Protein AF-A0A3D4GTR3-F1 (afdb_monomer_lite)

pLDDT: mean 74.15, std 22.63, range [23.62, 97.0]

Secondary structure (DSSP, 8-state):
--B-TT-PBEE-TTTTT--SSS--------TTTTT--EEEEEEEEEEEEEEEEEEEE-BTTB----S-EEEEEEETTEEEEEEEE-S--S-SEEEEEEEEEEEEEEEEEE-TT-S-TTSTT---EEEEEEEEEEEEEEEP-HHHHHHHHHHHHHHHHHHHHHHHHHHHHHHHH--------

Structure (mmCIF, N/CA/C/O backbone):
data_AF-A0A3D4GTR3-F1
#
_entry.id   AF-A0A3D4GTR3-F1
#
loop_
_atom_site.group_PDB
_atom_site.id
_atom_site.type_symbol
_atom_site.label_atom_id
_atom_site.label_alt_id
_atom_site.label_comp_id
_atom_site.label_asym_id
_atom_site.label_entity_id
_atom_site.label_seq_id
_atom_site.pdbx_PDB_ins_code
_atom_site.Cartn_x
_atom_site.Cartn_y
_atom_site.Cartn_z
_atom_site.occupancy
_atom_site.B_iso_or_equiv
_atom_site.auth_seq_id
_atom_site.auth_comp_id
_atom_site.auth_asym_id
_atom_site.auth_atom_id
_atom_site.pdbx_PDB_model_num
ATOM 1 N N . MET A 1 1 ? -12.941 -12.897 -7.675 1.00 36.16 1 MET A N 1
ATOM 2 C CA . MET A 1 1 ? -13.375 -12.070 -6.531 1.00 36.16 1 MET A CA 1
ATOM 3 C C . MET A 1 1 ? -12.870 -12.754 -5.268 1.00 36.16 1 MET A C 1
ATOM 5 O O . MET A 1 1 ? -13.408 -13.794 -4.919 1.00 36.16 1 MET A O 1
ATOM 9 N N . ILE A 1 2 ? -11.773 -12.278 -4.672 1.00 30.75 2 ILE A N 1
ATOM 10 C CA . ILE A 1 2 ? -11.260 -12.841 -3.413 1.00 30.75 2 ILE A CA 1
ATOM 11 C C . ILE A 1 2 ? -11.877 -12.001 -2.296 1.00 30.75 2 ILE A C 1
ATOM 13 O O . ILE A 1 2 ? -11.540 -10.831 -2.148 1.00 30.75 2 ILE A O 1
ATOM 17 N N . ARG A 1 3 ? -12.853 -12.581 -1.597 1.00 27.31 3 ARG A N 1
ATOM 18 C CA . ARG A 1 3 ? -13.417 -12.047 -0.354 1.00 27.31 3 ARG A CA 1
ATOM 19 C C . ARG A 1 3 ? -12.744 -12.781 0.797 1.00 27.31 3 ARG A C 1
ATOM 21 O O . ARG A 1 3 ? -12.628 -14.006 0.726 1.00 27.31 3 ARG A O 1
ATOM 28 N N . ASP A 1 4 ? -12.316 -12.062 1.827 1.00 38.94 4 ASP A N 1
ATOM 29 C CA . ASP A 1 4 ? -11.922 -12.695 3.086 1.00 38.94 4 ASP A CA 1
ATOM 30 C C . ASP A 1 4 ? -13.159 -13.061 3.930 1.00 38.94 4 ASP A C 1
ATOM 32 O O . ASP A 1 4 ? -14.294 -12.666 3.634 1.00 38.94 4 ASP A O 1
ATOM 36 N N . ALA A 1 5 ? -12.942 -13.835 4.995 1.00 30.86 5 ALA A N 1
ATOM 37 C CA . ALA A 1 5 ? -13.983 -14.310 5.911 1.00 30.86 5 ALA A CA 1
ATOM 38 C C . ALA A 1 5 ? -14.681 -13.193 6.724 1.00 30.86 5 ALA A C 1
ATOM 40 O O . ALA A 1 5 ? -15.563 -13.487 7.529 1.00 30.86 5 ALA A O 1
ATOM 41 N N . LEU A 1 6 ? -14.308 -11.925 6.519 1.00 34.28 6 LEU A N 1
ATOM 42 C CA . LEU A 1 6 ? -14.858 -10.746 7.188 1.00 34.28 6 LEU A CA 1
ATOM 43 C C . LEU A 1 6 ? -15.560 -9.784 6.214 1.00 34.28 6 LEU A C 1
ATOM 45 O O . LEU A 1 6 ? -15.983 -8.705 6.627 1.00 34.28 6 LEU A O 1
ATOM 49 N N . GLY A 1 7 ? -15.718 -10.165 4.941 1.00 30.19 7 GLY A N 1
ATOM 50 C CA . GLY A 1 7 ? -16.413 -9.356 3.939 1.00 30.19 7 GLY A CA 1
ATOM 51 C C . GLY A 1 7 ? -15.594 -8.181 3.403 1.00 30.19 7 GLY A C 1
ATOM 52 O O . GLY A 1 7 ? -16.178 -7.252 2.849 1.00 30.19 7 GLY A O 1
ATOM 53 N N . ARG A 1 8 ? -14.263 -8.201 3.553 1.00 41.97 8 ARG A N 1
ATOM 54 C CA . ARG A 1 8 ? -13.377 -7.155 3.025 1.00 41.97 8 ARG A CA 1
ATOM 55 C C . ARG A 1 8 ? -13.035 -7.441 1.564 1.00 41.97 8 ARG A C 1
ATOM 57 O O . ARG A 1 8 ? -12.750 -8.580 1.186 1.00 41.97 8 ARG A O 1
ATOM 64 N N . GLU A 1 9 ? -13.069 -6.400 0.739 1.00 43.66 9 GLU A N 1
ATOM 65 C CA . GLU A 1 9 ? -12.712 -6.481 -0.677 1.00 43.66 9 GLU A CA 1
ATOM 66 C C . GLU A 1 9 ? -11.238 -6.101 -0.868 1.00 43.66 9 GLU A C 1
ATOM 68 O O . GLU A 1 9 ? -10.813 -4.998 -0.523 1.00 43.66 9 GLU A O 1
ATOM 73 N N . VAL A 1 10 ? -10.451 -7.032 -1.414 1.00 41.19 10 VAL A N 1
ATOM 74 C CA . VAL A 1 10 ? -9.054 -6.796 -1.797 1.00 41.19 10 VAL A CA 1
ATOM 75 C C . VAL A 1 10 ? -9.006 -6.477 -3.287 1.00 41.19 10 VAL A C 1
ATOM 77 O O . VAL A 1 10 ? -9.382 -7.303 -4.126 1.00 41.19 10 VAL A O 1
ATOM 80 N N . PHE A 1 11 ? -8.508 -5.288 -3.623 1.00 47.22 11 PHE A N 1
ATOM 81 C CA . PHE A 1 11 ? -8.284 -4.884 -5.008 1.00 47.22 11 PHE A CA 1
ATOM 82 C C . PHE A 1 11 ? -6.810 -5.040 -5.366 1.00 47.22 11 PHE A C 1
ATOM 84 O O . PHE A 1 11 ? -5.908 -4.703 -4.599 1.00 47.22 11 PHE A O 1
ATOM 91 N N . THR A 1 12 ? -6.581 -5.559 -6.564 1.00 47.09 12 THR A N 1
ATOM 92 C CA . THR A 1 12 ? -5.269 -5.594 -7.207 1.00 47.09 12 THR A CA 1
ATOM 93 C C . THR A 1 12 ? -5.376 -4.829 -8.527 1.00 47.09 12 THR A C 1
ATOM 95 O O . THR A 1 12 ? -6.492 -4.688 -9.036 1.00 47.09 12 THR A O 1
ATOM 98 N N . PRO A 1 13 ? -4.267 -4.378 -9.132 1.00 38.06 13 PRO A N 1
ATOM 99 C CA . PRO A 1 13 ? -4.272 -3.782 -10.468 1.00 38.06 13 PRO A CA 1
ATOM 100 C C . PRO A 1 13 ? -4.986 -4.654 -11.515 1.00 38.06 13 PRO A C 1
ATOM 102 O O . PRO A 1 13 ? -5.640 -4.135 -12.411 1.00 38.06 13 PRO A O 1
ATOM 105 N N . LEU A 1 14 ? -4.946 -5.984 -11.357 1.00 36.25 14 LEU A N 1
ATOM 106 C CA . LEU A 1 14 ? -5.664 -6.938 -12.212 1.00 36.25 14 LEU A CA 1
ATOM 107 C C . LEU A 1 14 ? -7.192 -6.913 -12.013 1.00 36.25 14 LEU A C 1
ATOM 109 O O . LEU A 1 14 ? -7.934 -7.316 -12.903 1.00 36.25 14 LEU A O 1
ATOM 113 N N . SER A 1 15 ? -7.677 -6.452 -10.857 1.00 35.19 15 SER A N 1
ATOM 114 C CA . SER A 1 15 ? -9.104 -6.393 -10.515 1.00 35.19 15 SER A CA 1
ATOM 115 C C . SER A 1 15 ? -9.801 -5.126 -11.028 1.00 35.19 15 SER A C 1
ATOM 117 O O . SER A 1 15 ? -11.016 -5.149 -11.191 1.00 35.19 15 SER A O 1
ATOM 119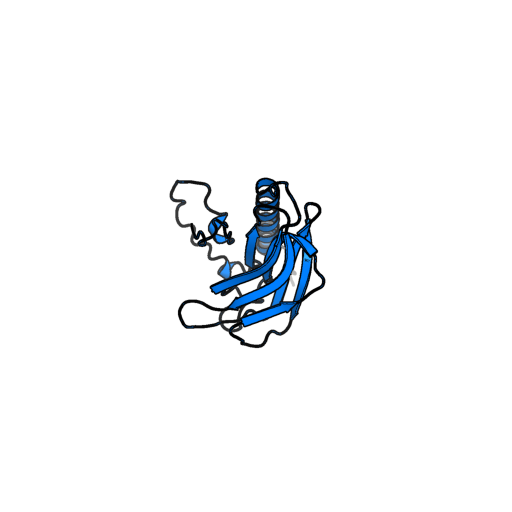 N N . LEU A 1 16 ? -9.064 -4.036 -11.278 1.00 36.34 16 LEU A N 1
ATOM 120 C CA . LEU A 1 16 ? -9.626 -2.770 -11.781 1.00 36.34 16 LEU A CA 1
ATOM 121 C C . LEU A 1 16 ? -9.803 -2.742 -13.309 1.00 36.34 16 LEU A C 1
ATOM 123 O O . LEU A 1 16 ? -10.453 -1.845 -13.830 1.00 36.34 16 LEU A O 1
ATOM 127 N N . GLY A 1 17 ? -9.283 -3.739 -14.031 1.00 28.39 17 GLY A N 1
ATOM 128 C CA . GLY A 1 17 ? -9.489 -3.869 -15.479 1.00 28.39 17 GLY A CA 1
ATOM 129 C C . GLY A 1 17 ? -10.855 -4.434 -15.888 1.00 28.39 17 GLY A C 1
ATOM 130 O O . GLY A 1 17 ? -11.187 -4.391 -17.066 1.00 28.39 17 GLY A O 1
ATOM 131 N N . ASN A 1 18 ? -11.648 -4.958 -14.945 1.00 30.20 18 ASN A N 1
ATOM 132 C CA . ASN A 1 18 ? -12.924 -5.612 -15.238 1.00 30.20 18 ASN A CA 1
ATOM 133 C C . ASN A 1 18 ? -14.033 -5.076 -14.330 1.00 30.20 18 ASN A C 1
ATOM 135 O O . ASN A 1 18 ? -14.313 -5.622 -13.259 1.00 30.20 18 ASN A O 1
ATOM 139 N N . GLY A 1 19 ? -14.717 -4.036 -14.807 1.00 28.30 19 GLY A N 1
ATOM 140 C CA . GLY A 1 19 ? -16.086 -3.777 -14.390 1.00 28.30 19 GLY A CA 1
ATOM 141 C C . GLY A 1 19 ? -16.929 -5.039 -14.594 1.00 28.30 19 GLY A C 1
ATOM 142 O O . GLY A 1 19 ? -16.825 -5.714 -15.613 1.00 28.30 19 GLY A O 1
ATOM 143 N N . ILE A 1 20 ? -17.702 -5.380 -13.566 1.00 34.59 20 ILE A N 1
ATOM 144 C CA . ILE A 1 20 ? -18.909 -6.214 -13.593 1.00 34.59 20 ILE A CA 1
ATOM 145 C C . ILE A 1 20 ? -19.323 -6.734 -14.983 1.00 34.59 20 ILE A C 1
ATOM 147 O O . ILE A 1 20 ? -20.050 -6.082 -15.720 1.00 34.59 20 ILE A O 1
ATOM 151 N N . GLY A 1 21 ? -18.915 -7.974 -15.260 1.00 28.28 21 GLY A N 1
ATOM 152 C CA . GLY A 1 21 ? -19.677 -8.915 -16.072 1.00 28.28 21 GLY A CA 1
ATOM 153 C C . GLY A 1 21 ? -19.765 -8.639 -17.566 1.00 28.28 21 GLY A C 1
ATOM 154 O O . GLY A 1 21 ? -20.875 -8.511 -18.045 1.00 28.28 21 GLY A O 1
ATOM 155 N N . GLU A 1 22 ? -18.643 -8.689 -18.286 1.00 25.16 22 GLU A N 1
ATOM 156 C CA . GLU A 1 22 ? -18.507 -9.364 -19.592 1.00 25.16 22 GLU A CA 1
ATOM 157 C C . GLU A 1 22 ? -17.031 -9.782 -19.776 1.00 25.16 22 GLU A C 1
ATOM 159 O O . GLU A 1 22 ? -16.142 -9.125 -19.225 1.00 25.16 22 GLU A O 1
ATOM 164 N N . PRO A 1 23 ? -16.725 -10.901 -20.465 1.00 24.44 23 PRO A N 1
ATOM 165 C CA . PRO A 1 23 ? -15.347 -11.330 -20.677 1.00 24.44 23 PRO A CA 1
ATOM 166 C C . PRO A 1 23 ? -14.626 -10.322 -21.576 1.00 24.44 23 PRO A C 1
ATOM 168 O O . PRO A 1 23 ? -14.829 -10.296 -22.789 1.00 24.44 23 PRO A O 1
ATOM 171 N N . CYS A 1 24 ? -13.770 -9.494 -20.977 1.00 24.94 24 CYS A N 1
ATOM 172 C CA . CYS A 1 24 ? -12.852 -8.654 -21.730 1.00 24.94 24 CYS A CA 1
ATOM 173 C C . CYS A 1 24 ? -11.940 -9.577 -22.564 1.00 24.94 24 CYS A C 1
ATOM 175 O O . CYS A 1 24 ? -11.382 -10.534 -22.008 1.00 24.94 24 CYS A O 1
ATOM 177 N N . PRO A 1 25 ? -11.816 -9.360 -23.887 1.00 23.62 25 PRO A N 1
ATOM 178 C CA . PRO A 1 25 ? -10.913 -10.144 -24.715 1.00 23.62 25 PRO A CA 1
ATOM 179 C C . PRO A 1 25 ? -9.506 -9.999 -24.139 1.00 23.62 25 PRO A C 1
ATOM 181 O O . PRO A 1 25 ? -9.093 -8.890 -23.806 1.00 23.62 25 PRO A O 1
ATOM 184 N N . GLN A 1 26 ? -8.792 -11.116 -23.988 1.00 27.58 26 GLN A N 1
ATOM 185 C CA . GLN A 1 26 ? -7.390 -11.125 -23.580 1.00 27.58 26 GLN A CA 1
ATOM 186 C C . GLN A 1 26 ? -6.587 -10.193 -24.496 1.00 27.58 26 GLN A C 1
ATOM 188 O O . GLN A 1 26 ? -6.182 -10.572 -25.592 1.00 27.58 26 GLN A O 1
ATOM 193 N N . ILE A 1 27 ? -6.365 -8.961 -24.053 1.00 28.06 27 ILE A N 1
ATOM 194 C CA . ILE A 1 27 ? -5.210 -8.189 -24.471 1.00 28.06 27 ILE A CA 1
ATOM 195 C C . ILE A 1 27 ? -4.135 -8.607 -23.478 1.00 28.06 27 ILE A C 1
ATOM 197 O O . ILE A 1 27 ? -4.222 -8.281 -22.296 1.00 28.06 27 ILE A O 1
ATOM 201 N N . ASP A 1 28 ? -3.180 -9.401 -23.957 1.00 27.64 28 ASP A N 1
ATOM 202 C CA . ASP A 1 28 ? -2.021 -9.922 -23.227 1.00 27.64 28 ASP A CA 1
ATOM 203 C C . ASP A 1 28 ? -1.064 -8.788 -22.791 1.00 27.64 28 ASP A C 1
ATOM 205 O O . ASP A 1 28 ? 0.090 -8.713 -23.207 1.00 27.64 28 ASP A O 1
ATOM 209 N N . GLY A 1 29 ? -1.548 -7.854 -21.973 1.00 31.98 29 GLY A N 1
ATOM 210 C CA . GLY A 1 29 ? -0.758 -6.824 -21.309 1.00 31.98 29 GLY A CA 1
ATOM 211 C C . GLY A 1 29 ? -0.402 -7.280 -19.901 1.00 31.98 29 GLY A C 1
ATOM 212 O O . GLY A 1 29 ? -1.073 -6.920 -18.938 1.00 31.98 29 GLY A O 1
ATOM 213 N N . ASP A 1 30 ? 0.629 -8.115 -19.768 1.00 38.25 30 ASP A N 1
ATOM 214 C CA . ASP A 1 30 ? 1.190 -8.468 -18.462 1.00 38.25 30 ASP A CA 1
ATOM 215 C C . ASP A 1 30 ? 1.778 -7.184 -17.845 1.00 38.25 30 ASP A C 1
ATOM 217 O O . ASP A 1 30 ? 2.727 -6.620 -18.389 1.00 38.25 30 ASP A O 1
ATOM 221 N N . SER A 1 31 ? 1.237 -6.693 -16.722 1.00 44.53 31 SER A N 1
ATOM 222 C CA . SER A 1 31 ? 1.740 -5.486 -16.031 1.00 44.53 31 SER A CA 1
ATOM 223 C C . SER A 1 31 ? 3.232 -5.590 -15.671 1.00 44.53 31 SER A C 1
ATOM 225 O O . SER A 1 31 ? 3.917 -4.579 -15.497 1.00 44.53 31 SER A O 1
ATOM 227 N N . ALA A 1 32 ? 3.753 -6.821 -15.628 1.00 46.72 32 ALA A N 1
ATOM 228 C CA . ALA A 1 32 ? 5.167 -7.137 -15.500 1.00 46.72 32 ALA A CA 1
ATOM 229 C C . ALA A 1 32 ? 6.015 -6.738 -16.726 1.00 46.72 32 ALA A C 1
ATOM 231 O O . ALA A 1 32 ? 7.186 -6.401 -16.558 1.00 46.72 32 ALA A O 1
ATOM 232 N N . ALA A 1 33 ? 5.455 -6.766 -17.940 1.00 48.34 33 ALA A N 1
ATOM 233 C CA . ALA A 1 33 ? 6.138 -6.366 -19.172 1.00 48.34 33 ALA A CA 1
ATOM 234 C C . ALA A 1 33 ? 6.279 -4.839 -19.286 1.00 48.34 33 ALA A C 1
ATOM 236 O O . ALA A 1 33 ? 7.262 -4.348 -19.836 1.00 48.34 33 ALA A O 1
ATOM 237 N N . GLU A 1 34 ? 5.328 -4.090 -18.721 1.00 56.84 34 GLU A N 1
ATOM 238 C CA . GLU A 1 34 ? 5.284 -2.624 -18.796 1.00 56.84 34 GLU A CA 1
ATOM 239 C C . GLU A 1 34 ? 6.017 -1.920 -17.642 1.00 56.84 34 GLU A C 1
ATOM 241 O O . GLU A 1 34 ? 6.060 -0.692 -17.605 1.00 56.84 34 GLU A O 1
ATOM 246 N N . GLN A 1 35 ? 6.610 -2.687 -16.713 1.00 71.88 35 GLN A N 1
ATOM 247 C CA . GLN A 1 35 ? 7.311 -2.180 -15.524 1.00 71.88 35 GLN A CA 1
ATOM 248 C C . GLN A 1 35 ? 6.493 -1.123 -14.770 1.00 71.88 35 GLN A C 1
ATOM 250 O O . GLN A 1 35 ? 7.014 -0.088 -14.369 1.00 71.88 35 GLN A O 1
ATOM 255 N N . LEU A 1 36 ? 5.197 -1.358 -14.584 1.00 81.94 36 LEU A N 1
ATOM 256 C CA . LEU A 1 36 ? 4.365 -0.441 -13.812 1.00 81.94 36 LEU A CA 1
ATOM 257 C C . LEU A 1 36 ? 4.577 -0.655 -12.308 1.00 81.94 36 LEU A C 1
ATOM 259 O O . LEU A 1 36 ? 4.843 -1.789 -11.884 1.00 81.94 36 LEU A O 1
ATOM 263 N N . PRO A 1 37 ? 4.408 0.394 -11.484 1.00 86.50 37 PRO A N 1
ATOM 264 C CA . PRO A 1 37 ? 4.266 0.221 -10.049 1.00 86.50 37 PRO A CA 1
ATOM 265 C C . PRO A 1 37 ? 3.160 -0.787 -9.724 1.00 86.50 37 PRO A C 1
ATOM 267 O O . PRO A 1 37 ? 2.116 -0.826 -10.377 1.00 86.50 37 PRO A O 1
ATOM 270 N N . GLN A 1 38 ? 3.399 -1.607 -8.709 1.00 86.62 38 GLN A N 1
ATOM 271 C CA . GLN A 1 38 ? 2.464 -2.620 -8.236 1.00 86.62 38 GLN A CA 1
ATOM 272 C C . GLN A 1 38 ? 1.942 -2.219 -6.863 1.00 86.62 38 GLN A C 1
ATOM 274 O O . GLN A 1 38 ? 2.679 -1.683 -6.037 1.00 86.62 38 GLN A O 1
ATOM 279 N N . TRP A 1 39 ? 0.678 -2.509 -6.591 1.00 89.81 39 TRP A N 1
ATOM 280 C CA . TRP A 1 39 ? 0.082 -2.211 -5.298 1.00 89.81 39 TRP A CA 1
ATOM 281 C C . TRP A 1 39 ? -0.990 -3.229 -4.928 1.00 89.81 39 TRP A C 1
ATOM 283 O O . TRP A 1 39 ? -1.540 -3.920 -5.782 1.00 89.81 39 TRP A O 1
ATOM 293 N N . ALA A 1 40 ? -1.284 -3.315 -3.637 1.00 86.88 40 ALA A N 1
ATOM 294 C CA . ALA A 1 40 ? -2.431 -4.043 -3.110 1.00 86.88 40 ALA A CA 1
ATOM 295 C C . ALA A 1 40 ? -3.028 -3.244 -1.955 1.00 86.88 40 ALA A C 1
ATOM 297 O O . ALA A 1 40 ? -2.295 -2.597 -1.205 1.00 86.88 40 ALA A O 1
ATOM 298 N N . ILE A 1 41 ? -4.351 -3.261 -1.833 1.00 90.44 41 ILE A N 1
ATOM 299 C CA . ILE A 1 41 ? -5.098 -2.397 -0.915 1.00 90.44 41 ILE A CA 1
ATOM 300 C C . ILE A 1 41 ? -6.049 -3.209 -0.037 1.00 90.44 41 ILE A C 1
ATOM 302 O O . ILE A 1 41 ? -6.701 -4.144 -0.499 1.00 90.44 41 ILE A O 1
ATOM 306 N N . VAL A 1 42 ? -6.156 -2.782 1.218 1.00 87.81 42 VAL A N 1
ATOM 307 C CA . VAL A 1 42 ? -7.224 -3.132 2.152 1.00 87.81 42 VAL A CA 1
ATOM 308 C C . VAL A 1 42 ? -8.057 -1.878 2.383 1.00 87.81 42 VAL A C 1
ATOM 310 O O . VAL A 1 42 ? -7.547 -0.881 2.901 1.00 87.81 42 VAL A O 1
ATOM 313 N N . VAL A 1 43 ? -9.333 -1.921 2.000 1.00 91.12 43 VAL A N 1
ATOM 314 C CA . VAL A 1 43 ? -10.301 -0.872 2.341 1.00 91.12 43 VAL A CA 1
ATOM 315 C C . VAL A 1 43 ? -11.066 -1.296 3.585 1.00 91.12 43 VAL A C 1
ATOM 317 O O . VAL A 1 43 ? -11.559 -2.422 3.678 1.00 91.12 43 VAL A O 1
ATOM 320 N N . PHE A 1 44 ? -11.140 -0.399 4.561 1.00 88.69 44 PHE A N 1
ATOM 321 C CA . PHE A 1 44 ? -11.871 -0.638 5.793 1.00 88.69 44 PHE A CA 1
ATOM 322 C C . PHE A 1 44 ? -13.332 -0.212 5.629 1.00 88.69 44 PHE A C 1
ATOM 324 O O . PHE A 1 44 ? -13.591 0.780 4.954 1.00 88.69 44 PHE A O 1
ATOM 331 N N . PRO A 1 45 ? -14.295 -0.904 6.265 1.00 87.06 45 PRO A N 1
ATOM 332 C CA . PRO A 1 45 ? -15.697 -0.492 6.209 1.00 87.06 45 PRO A CA 1
ATOM 333 C C . PRO A 1 45 ? -15.906 0.889 6.838 1.00 87.06 45 PRO A C 1
ATOM 335 O O . PRO A 1 45 ? -16.680 1.687 6.334 1.00 87.06 45 PRO A O 1
ATOM 338 N N . ARG A 1 46 ? -15.172 1.187 7.914 1.00 90.81 46 ARG A N 1
ATOM 339 C CA . ARG A 1 46 ? -15.187 2.464 8.636 1.00 90.81 46 ARG A CA 1
ATOM 340 C C . ARG A 1 46 ? -13.759 2.882 8.944 1.00 90.81 46 ARG A C 1
ATOM 342 O O . ARG A 1 46 ? -12.857 2.041 8.932 1.00 90.81 46 ARG A O 1
ATOM 349 N N . THR A 1 47 ? -13.555 4.158 9.261 1.00 93.38 47 THR A N 1
ATOM 350 C CA . THR A 1 47 ? -12.219 4.668 9.608 1.00 93.38 47 THR A CA 1
ATOM 351 C C . THR A 1 47 ? -11.601 3.833 10.731 1.00 93.38 47 THR A C 1
ATOM 353 O O . THR A 1 47 ? -12.194 3.678 11.802 1.00 93.38 47 THR A O 1
ATOM 356 N N . ALA A 1 48 ? -10.399 3.315 10.489 1.00 93.25 48 ALA A N 1
ATOM 357 C CA . ALA A 1 48 ? -9.642 2.510 11.436 1.00 93.25 48 ALA A CA 1
ATOM 358 C C . ALA A 1 48 ? -8.358 3.233 11.845 1.00 93.25 48 ALA A C 1
ATOM 360 O O . ALA A 1 48 ? -7.679 3.847 11.020 1.00 93.25 48 ALA A O 1
ATOM 361 N N . ARG A 1 49 ? -8.017 3.166 13.131 1.00 96.38 49 ARG A N 1
ATOM 362 C CA . ARG A 1 49 ? -6.724 3.581 13.662 1.00 96.38 49 ARG A CA 1
ATOM 363 C C . ARG A 1 49 ? -5.792 2.375 13.634 1.00 96.38 49 ARG A C 1
ATOM 365 O O . ARG A 1 49 ? -5.942 1.471 14.446 1.00 96.38 49 ARG A O 1
ATOM 372 N N . ILE A 1 50 ? -4.859 2.382 12.688 1.00 95.06 50 ILE A N 1
ATOM 373 C CA . ILE A 1 50 ? -3.908 1.296 12.424 1.00 95.06 50 ILE A CA 1
ATOM 374 C C . ILE A 1 50 ? -2.522 1.714 12.911 1.00 95.06 50 ILE A C 1
ATOM 376 O O . ILE A 1 50 ? -2.124 2.864 12.712 1.00 95.06 50 ILE A O 1
ATOM 380 N N . ASP A 1 51 ? -1.775 0.793 13.512 1.00 94.62 51 ASP A N 1
ATOM 381 C CA . ASP A 1 51 ? -0.386 1.012 13.948 1.00 94.62 51 ASP A CA 1
ATOM 382 C C . ASP A 1 51 ? 0.596 -0.064 13.463 1.00 94.62 51 ASP A C 1
ATOM 384 O O . ASP A 1 51 ? 1.816 0.098 13.597 1.00 94.62 51 ASP A O 1
ATOM 388 N N . LYS A 1 52 ? 0.072 -1.131 12.849 1.00 92.75 52 LYS A N 1
ATOM 389 C CA . LYS A 1 52 ? 0.867 -2.239 12.342 1.00 92.75 52 LYS A CA 1
ATOM 390 C C . LYS A 1 52 ? 0.322 -2.786 11.031 1.00 92.75 52 LYS A C 1
ATOM 392 O O . LYS A 1 52 ? -0.886 -2.955 10.858 1.00 92.75 52 LYS A O 1
ATOM 397 N N . VAL A 1 53 ? 1.245 -3.112 10.132 1.00 92.94 53 VAL A N 1
ATOM 398 C CA . VAL A 1 53 ? 0.980 -3.830 8.883 1.00 92.94 53 VAL A CA 1
ATOM 399 C C . VAL A 1 53 ? 1.952 -4.995 8.769 1.00 92.94 53 VAL A C 1
ATOM 401 O O . VAL A 1 53 ? 3.157 -4.825 8.968 1.00 92.94 53 VAL A O 1
ATOM 404 N N . ILE A 1 54 ? 1.437 -6.175 8.443 1.00 90.88 54 ILE A N 1
ATOM 405 C CA . ILE A 1 54 ? 2.227 -7.384 8.227 1.00 90.88 54 ILE A CA 1
ATOM 406 C C . ILE A 1 54 ? 1.995 -7.841 6.792 1.00 90.88 54 ILE A C 1
ATOM 408 O O . ILE A 1 54 ? 0.862 -8.020 6.353 1.00 90.88 54 ILE A O 1
ATOM 412 N N . ILE A 1 55 ? 3.085 -8.007 6.054 1.00 90.50 55 ILE A N 1
ATOM 413 C CA . ILE A 1 55 ? 3.071 -8.500 4.683 1.00 90.50 55 ILE A CA 1
ATOM 414 C C . ILE A 1 55 ? 3.591 -9.924 4.694 1.00 90.50 55 ILE A C 1
ATOM 416 O O . ILE A 1 55 ? 4.719 -10.155 5.128 1.00 90.50 55 ILE A O 1
ATOM 420 N N . HIS A 1 56 ? 2.804 -10.851 4.166 1.00 87.25 56 HIS A N 1
ATOM 421 C CA . HIS A 1 56 ? 3.234 -12.213 3.895 1.00 87.25 56 HIS A CA 1
ATOM 422 C C . HIS A 1 56 ? 3.562 -12.333 2.409 1.00 87.25 56 HIS A C 1
ATOM 424 O O . HIS A 1 56 ? 2.688 -12.215 1.546 1.00 87.25 56 HIS A O 1
ATOM 430 N N . TRP A 1 57 ? 4.838 -12.550 2.107 1.00 87.50 57 TRP A N 1
ATOM 431 C CA . TRP A 1 57 ? 5.345 -12.631 0.744 1.00 87.50 57 TRP A CA 1
ATOM 432 C C . TRP A 1 57 ? 5.224 -14.045 0.185 1.00 87.50 57 TRP A C 1
ATOM 434 O O . TRP A 1 57 ? 5.520 -15.031 0.863 1.00 87.50 57 TRP A O 1
ATOM 444 N N . GLY A 1 58 ? 4.876 -14.141 -1.096 1.00 82.00 58 GLY A N 1
ATOM 445 C CA . GLY A 1 58 ? 4.939 -15.387 -1.850 1.00 82.00 58 GLY A CA 1
ATOM 446 C C . GLY A 1 58 ? 3.662 -15.807 -2.557 1.00 82.00 58 GLY A C 1
ATOM 447 O O . GLY A 1 58 ? 2.637 -15.133 -2.544 1.00 82.00 58 GLY A O 1
ATOM 448 N N . LYS A 1 59 ? 3.757 -16.975 -3.192 1.00 69.19 59 LYS A N 1
ATOM 449 C CA . LYS A 1 59 ? 2.658 -17.700 -3.828 1.00 69.19 59 LYS A CA 1
ATOM 450 C C . LYS A 1 59 ? 2.934 -19.195 -3.690 1.00 69.19 59 LYS A C 1
ATOM 452 O O . LYS A 1 59 ? 3.991 -19.657 -4.105 1.00 69.19 59 LYS A O 1
ATOM 457 N N . ALA A 1 60 ? 1.978 -19.942 -3.135 1.00 59.44 60 ALA A N 1
ATOM 458 C CA . ALA A 1 60 ? 1.941 -21.410 -3.141 1.00 59.44 60 ALA A CA 1
ATOM 459 C C . ALA A 1 60 ? 3.305 -22.104 -2.895 1.00 59.44 60 ALA A C 1
ATOM 461 O O . ALA A 1 60 ? 3.858 -22.747 -3.784 1.00 59.44 60 ALA A O 1
ATOM 462 N N . GLY A 1 61 ? 3.846 -21.978 -1.678 1.00 60.41 61 GLY A N 1
ATOM 463 C CA . GLY A 1 61 ? 5.051 -22.703 -1.244 1.00 60.41 61 GLY A CA 1
ATOM 464 C C . GLY A 1 61 ? 6.390 -22.057 -1.618 1.00 60.41 61 GLY A C 1
ATOM 465 O O . GLY A 1 61 ? 7.422 -22.501 -1.122 1.00 60.41 61 GLY A O 1
ATOM 466 N N . VAL A 1 62 ? 6.389 -20.988 -2.420 1.00 74.81 62 VAL A N 1
ATOM 467 C CA . VAL A 1 62 ? 7.580 -20.173 -2.705 1.00 74.81 62 VAL A CA 1
ATOM 468 C C . VAL A 1 62 ? 7.340 -18.757 -2.191 1.00 74.81 62 VAL A C 1
ATOM 470 O O . VAL A 1 62 ? 6.364 -18.113 -2.583 1.00 74.81 62 VAL A O 1
ATOM 473 N N . HIS A 1 63 ? 8.217 -18.270 -1.309 1.00 75.06 63 HIS A N 1
ATOM 474 C CA . HIS A 1 63 ? 8.218 -16.864 -0.910 1.00 75.06 63 HIS A CA 1
ATOM 475 C C . HIS A 1 63 ? 9.167 -16.081 -1.806 1.00 75.06 63 HIS A C 1
ATOM 477 O O . HIS A 1 63 ? 10.224 -16.571 -2.208 1.00 75.06 63 HIS A O 1
ATOM 483 N N . THR A 1 64 ? 8.764 -14.873 -2.174 1.00 81.69 64 THR A N 1
ATOM 484 C CA . THR A 1 64 ? 9.620 -13.990 -2.952 1.00 81.69 64 THR A CA 1
ATOM 485 C C . THR A 1 64 ? 9.324 -12.555 -2.559 1.00 81.69 64 THR A C 1
ATOM 487 O O . THR A 1 64 ? 8.223 -12.060 -2.772 1.00 81.69 64 THR A O 1
ATOM 490 N N . THR A 1 65 ? 10.305 -11.917 -1.936 1.00 83.25 65 THR A N 1
ATOM 491 C CA . THR A 1 65 ? 10.140 -10.630 -1.261 1.00 83.25 65 THR A CA 1
ATOM 492 C C . THR A 1 65 ? 10.520 -9.495 -2.194 1.00 83.25 65 THR A C 1
ATOM 494 O O . THR A 1 65 ? 11.527 -9.567 -2.905 1.00 83.25 65 THR A O 1
ATOM 497 N N . SER A 1 66 ? 9.710 -8.443 -2.213 1.00 84.88 66 SER A N 1
ATOM 498 C CA . SER A 1 66 ? 10.048 -7.212 -2.925 1.00 84.88 66 SER A CA 1
ATOM 499 C C . SER A 1 66 ? 11.287 -6.572 -2.308 1.00 84.88 66 SER A C 1
ATOM 501 O O . SER A 1 66 ? 11.475 -6.631 -1.100 1.00 84.88 66 SER A O 1
ATOM 503 N N . ARG A 1 67 ? 12.127 -5.931 -3.123 1.00 90.25 67 ARG A N 1
ATOM 504 C CA . ARG A 1 67 ? 13.367 -5.286 -2.659 1.00 90.25 67 ARG A CA 1
ATOM 505 C C . ARG A 1 67 ? 13.107 -3.965 -1.939 1.00 90.25 67 ARG A C 1
ATOM 507 O O . ARG A 1 67 ? 13.881 -3.576 -1.067 1.00 90.25 67 ARG A O 1
ATOM 514 N N . SER A 1 68 ? 12.023 -3.281 -2.290 1.00 90.19 68 SER A N 1
ATOM 515 C CA . SER A 1 68 ? 11.521 -2.120 -1.559 1.00 90.19 68 SER A CA 1
ATOM 516 C C . SER A 1 68 ? 10.005 -2.025 -1.673 1.00 90.19 68 SER A C 1
ATOM 518 O O . SER A 1 68 ? 9.404 -2.450 -2.664 1.00 90.19 68 SER A O 1
ATOM 520 N N . CYS A 1 69 ? 9.377 -1.478 -0.637 1.00 91.69 69 CYS A N 1
ATOM 521 C CA . CYS A 1 69 ? 7.955 -1.166 -0.645 1.00 91.69 69 CYS A CA 1
ATOM 522 C C . CYS A 1 69 ? 7.625 -0.049 0.347 1.00 91.69 69 CYS A C 1
ATOM 524 O O . CYS A 1 69 ? 8.385 0.258 1.268 1.00 91.69 69 CYS A O 1
ATOM 526 N N . ARG A 1 70 ? 6.463 0.567 0.148 1.00 95.56 70 ARG A N 1
ATOM 527 C CA . ARG A 1 70 ? 5.931 1.644 0.979 1.00 95.56 70 ARG A CA 1
ATOM 528 C C . ARG A 1 70 ? 4.530 1.287 1.441 1.00 95.56 70 ARG A C 1
ATOM 530 O O . ARG A 1 70 ? 3.743 0.732 0.680 1.00 95.56 70 ARG A O 1
ATOM 537 N N . ILE A 1 71 ? 4.213 1.635 2.677 1.00 95.88 71 ILE A N 1
ATOM 538 C CA . ILE A 1 71 ? 2.868 1.567 3.234 1.00 95.88 71 ILE A CA 1
ATOM 539 C C . ILE A 1 71 ? 2.263 2.957 3.153 1.00 95.88 71 ILE A C 1
ATOM 541 O O . ILE A 1 71 ? 2.827 3.928 3.667 1.00 95.88 71 ILE A O 1
ATOM 545 N N . GLN A 1 72 ? 1.102 3.054 2.520 1.00 97.00 72 GLN A N 1
ATOM 546 C CA . GLN A 1 72 ? 0.372 4.304 2.378 1.00 97.00 72 GLN A CA 1
ATOM 547 C C . GLN A 1 72 ? -1.036 4.160 2.942 1.00 97.00 72 GLN A C 1
ATOM 549 O O . GLN A 1 72 ? -1.701 3.148 2.744 1.00 97.00 72 GLN A O 1
ATOM 554 N N . GLY A 1 73 ? -1.486 5.193 3.646 1.00 95.62 73 GLY A N 1
ATOM 555 C CA . GLY A 1 73 ? -2.823 5.288 4.208 1.00 95.62 73 GLY A CA 1
ATOM 556 C C . GLY A 1 73 ? -3.662 6.316 3.466 1.00 95.62 73 GLY A C 1
ATOM 557 O O . GLY A 1 73 ? -3.168 7.402 3.143 1.00 95.62 73 GLY A O 1
ATOM 558 N N . TRP A 1 74 ? -4.930 5.985 3.233 1.00 96.31 74 TRP A N 1
ATOM 559 C CA . TRP A 1 74 ? -5.920 6.915 2.704 1.00 96.31 74 TRP A CA 1
ATOM 560 C C . TRP A 1 74 ? -6.425 7.832 3.818 1.00 96.31 74 TRP A C 1
ATOM 562 O O . TRP A 1 74 ? -7.111 7.384 4.743 1.00 96.31 74 TRP A O 1
ATOM 572 N N . ARG A 1 75 ? -6.058 9.115 3.747 1.00 93.06 75 ARG A N 1
ATOM 573 C CA . ARG A 1 75 ? -6.447 10.145 4.722 1.00 93.06 75 ARG A CA 1
ATOM 574 C C . ARG A 1 75 ? -6.579 11.505 4.048 1.00 93.06 75 ARG A C 1
ATOM 576 O O . ARG A 1 75 ? -5.726 11.885 3.247 1.00 93.06 75 ARG A O 1
ATOM 583 N N . ASN A 1 76 ? -7.619 12.255 4.412 1.00 90.25 76 ASN A N 1
ATOM 584 C CA . ASN A 1 76 ? -7.941 13.558 3.816 1.00 90.25 76 ASN A CA 1
ATOM 585 C C . ASN A 1 76 ? -8.007 13.495 2.278 1.00 90.25 76 ASN A C 1
ATOM 587 O O . ASN A 1 76 ? -7.418 14.339 1.613 1.00 90.25 76 ASN A O 1
ATOM 591 N N . ASN A 1 77 ? -8.654 12.463 1.732 1.00 91.06 77 ASN A N 1
ATOM 592 C CA . ASN A 1 77 ? -8.796 12.209 0.292 1.00 91.06 77 ASN A CA 1
ATOM 593 C C . ASN A 1 77 ? -7.483 12.078 -0.499 1.00 91.06 77 ASN A C 1
ATOM 595 O O . ASN A 1 77 ? -7.442 12.345 -1.698 1.00 91.06 77 ASN A O 1
ATOM 599 N N . HIS A 1 78 ? -6.404 11.666 0.167 1.00 94.31 78 HIS A N 1
ATOM 600 C CA . HIS A 1 78 ? -5.118 11.438 -0.475 1.00 94.31 78 HIS A CA 1
ATOM 601 C C . HIS A 1 78 ? -4.412 10.207 0.091 1.00 94.31 78 HIS A C 1
ATOM 603 O O . HIS A 1 78 ? -4.454 9.930 1.296 1.00 94.31 78 HIS A O 1
ATOM 609 N N . TRP A 1 79 ? -3.671 9.524 -0.780 1.00 95.31 79 TRP A N 1
ATOM 610 C CA . TRP A 1 79 ? -2.669 8.544 -0.384 1.00 95.31 79 TRP A CA 1
ATOM 611 C C . TRP A 1 79 ? -1.481 9.248 0.255 1.00 95.31 79 TRP A C 1
ATOM 613 O O . TRP A 1 79 ? -0.876 10.146 -0.328 1.00 95.31 79 TRP A O 1
ATOM 623 N N . ARG A 1 80 ? -1.138 8.852 1.479 1.00 96.00 80 ARG A N 1
ATOM 624 C CA . ARG A 1 80 ? 0.015 9.403 2.190 1.00 96.00 80 ARG A CA 1
ATOM 625 C C . ARG A 1 80 ? 0.844 8.290 2.787 1.00 96.00 80 ARG A C 1
ATOM 627 O O . ARG A 1 80 ? 0.295 7.385 3.405 1.00 96.00 80 ARG A O 1
ATOM 634 N N . GLU A 1 81 ? 2.157 8.414 2.675 1.00 95.88 81 GLU A N 1
ATOM 635 C CA . GLU A 1 81 ? 3.085 7.470 3.287 1.00 95.88 81 GLU A CA 1
ATOM 636 C C . GLU A 1 81 ? 2.921 7.423 4.811 1.00 95.88 81 GLU A C 1
ATOM 638 O O . GLU A 1 81 ? 2.656 8.436 5.474 1.00 95.88 81 GLU A O 1
ATOM 643 N N . VAL A 1 82 ? 3.020 6.205 5.332 1.00 95.38 82 VAL A N 1
ATOM 644 C CA . VAL A 1 82 ? 2.928 5.858 6.751 1.00 95.38 82 VAL A CA 1
ATOM 645 C C . VAL A 1 82 ? 4.204 5.148 7.198 1.00 95.38 82 VAL A C 1
ATOM 647 O O . VAL A 1 82 ? 4.692 5.410 8.295 1.00 95.38 82 VAL A O 1
ATOM 650 N N . ALA A 1 83 ? 4.756 4.290 6.340 1.00 94.00 83 ALA A N 1
ATOM 651 C CA . ALA A 1 83 ? 6.041 3.637 6.542 1.00 94.00 83 ALA A CA 1
ATOM 652 C C . ALA A 1 83 ? 6.672 3.261 5.194 1.00 94.00 83 ALA A C 1
ATOM 654 O O . ALA A 1 83 ? 5.974 3.146 4.186 1.00 94.00 83 ALA A O 1
ATOM 655 N N . CYS A 1 84 ? 7.977 3.021 5.182 1.00 94.12 84 CYS A N 1
ATOM 656 C CA . CYS A 1 84 ? 8.703 2.520 4.022 1.00 94.12 84 CYS A CA 1
ATOM 657 C C . CYS A 1 84 ? 9.775 1.523 4.462 1.00 94.12 84 CYS A C 1
ATOM 659 O O . CYS A 1 84 ? 10.278 1.592 5.585 1.00 94.12 84 CYS A O 1
ATOM 661 N N . ALA A 1 85 ? 10.087 0.568 3.590 1.00 88.50 85 ALA A N 1
ATOM 662 C CA . ALA A 1 85 ? 11.250 -0.291 3.730 1.00 88.50 85 ALA A CA 1
ATOM 663 C C . ALA A 1 85 ? 12.029 -0.308 2.419 1.00 88.50 85 ALA A C 1
ATOM 665 O O . ALA A 1 85 ? 11.476 -0.536 1.338 1.00 88.50 85 ALA A O 1
ATOM 666 N N . GLU A 1 86 ? 13.330 -0.101 2.550 1.00 87.69 86 GLU A N 1
ATOM 667 C CA . GLU A 1 86 ? 14.307 -0.207 1.478 1.00 87.69 86 GLU A CA 1
ATOM 668 C C . GLU A 1 86 ? 15.236 -1.382 1.766 1.00 87.69 86 GLU A C 1
ATOM 670 O O . GLU A 1 86 ? 15.438 -1.745 2.925 1.00 87.69 86 GLU A O 1
ATOM 675 N N . ALA A 1 87 ? 15.803 -1.965 0.708 1.00 80.38 87 ALA A N 1
ATOM 676 C CA . ALA A 1 87 ? 16.750 -3.073 0.802 1.00 80.38 87 ALA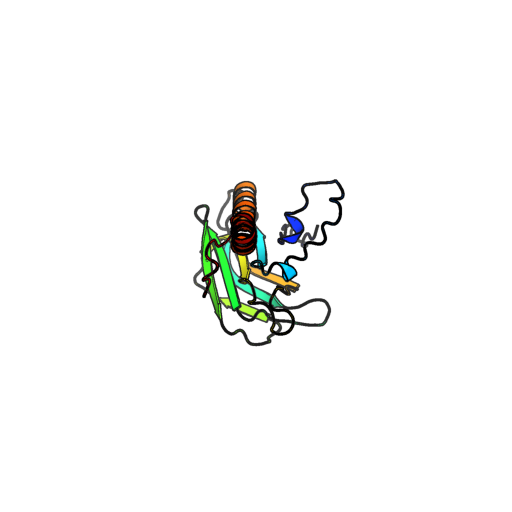 A CA 1
ATOM 677 C C . ALA A 1 87 ? 16.241 -4.235 1.679 1.00 80.38 87 ALA A C 1
ATOM 679 O O . ALA A 1 87 ? 16.965 -4.755 2.529 1.00 80.38 87 ALA A O 1
ATOM 680 N N . LEU A 1 88 ? 14.984 -4.637 1.468 1.00 82.25 88 LEU A N 1
ATOM 681 C CA . LEU A 1 88 ? 14.383 -5.755 2.188 1.00 82.25 88 LEU A CA 1
ATOM 682 C C . LEU A 1 88 ? 15.180 -7.043 1.949 1.00 82.25 88 LEU A C 1
ATOM 684 O O . LEU A 1 88 ? 15.478 -7.415 0.810 1.00 82.25 88 LEU A O 1
ATOM 688 N N . SER A 1 89 ? 15.499 -7.733 3.043 1.00 79.62 89 SER A N 1
ATOM 689 C CA . SER A 1 89 ? 16.012 -9.098 3.025 1.00 79.62 89 SER A CA 1
ATOM 690 C C . SER A 1 89 ? 14.964 -10.046 2.435 1.00 79.62 89 SER A C 1
ATOM 692 O O . SER A 1 89 ? 13.758 -9.796 2.490 1.00 79.62 89 SER A O 1
ATOM 694 N N . SER A 1 90 ? 15.424 -11.165 1.870 1.00 81.94 90 SER A N 1
ATOM 695 C CA . SER A 1 90 ? 14.540 -12.240 1.408 1.00 81.94 90 SER A CA 1
ATOM 696 C C . SER A 1 90 ? 13.929 -12.971 2.606 1.00 81.94 90 SER A C 1
ATOM 698 O O . SER A 1 90 ? 14.369 -14.054 2.983 1.00 81.94 90 SER A O 1
ATOM 700 N N . GLU A 1 91 ? 12.927 -12.353 3.218 1.00 84.94 91 GLU A N 1
ATOM 701 C CA . GLU A 1 91 ? 12.173 -12.882 4.348 1.00 84.94 91 GLU A CA 1
ATOM 702 C C . GLU A 1 91 ? 10.732 -13.161 3.943 1.00 84.94 91 GLU A C 1
ATOM 704 O O . GLU A 1 91 ? 10.108 -12.380 3.227 1.00 84.94 91 GLU A O 1
ATOM 709 N N . GLN A 1 92 ? 10.169 -14.257 4.451 1.00 87.19 92 GLN A N 1
ATOM 710 C CA . GLN A 1 92 ? 8.779 -14.628 4.183 1.00 87.19 92 GLN A CA 1
ATOM 711 C C . GLN A 1 92 ? 7.780 -13.558 4.645 1.00 87.19 92 GLN A C 1
ATOM 713 O O . GLN A 1 92 ? 6.704 -13.432 4.062 1.00 87.19 92 GLN A O 1
ATOM 718 N N . THR A 1 93 ? 8.132 -12.781 5.669 1.00 88.75 93 THR A N 1
ATOM 719 C CA . THR A 1 93 ? 7.242 -11.792 6.266 1.00 88.75 93 THR A CA 1
ATOM 720 C C . THR A 1 93 ? 7.976 -10.480 6.479 1.00 88.75 93 THR A C 1
ATOM 722 O O . THR A 1 93 ? 9.065 -10.472 7.041 1.00 88.75 93 THR A O 1
ATOM 725 N N . THR A 1 94 ? 7.350 -9.360 6.124 1.00 91.56 94 THR A N 1
ATOM 726 C CA . THR A 1 94 ? 7.822 -8.019 6.500 1.00 91.56 94 THR A CA 1
ATOM 727 C C . THR A 1 94 ? 6.819 -7.373 7.440 1.00 91.56 94 THR A C 1
ATOM 729 O O . THR A 1 94 ? 5.618 -7.385 7.182 1.00 91.56 94 THR A O 1
ATOM 732 N N . ARG A 1 95 ? 7.308 -6.808 8.547 1.00 94.06 95 ARG A N 1
ATOM 733 C CA . ARG A 1 95 ? 6.477 -6.164 9.569 1.00 94.06 95 ARG A CA 1
ATOM 734 C C . ARG A 1 95 ? 6.788 -4.679 9.644 1.00 94.06 95 ARG A C 1
ATOM 736 O O . ARG A 1 95 ? 7.936 -4.296 9.847 1.00 94.06 95 ARG A O 1
ATOM 743 N N . PHE A 1 96 ? 5.748 -3.866 9.547 1.00 93.62 96 PHE A N 1
ATOM 744 C CA . PHE A 1 96 ? 5.796 -2.431 9.765 1.00 93.62 96 PHE A CA 1
ATOM 745 C C . PHE A 1 96 ? 5.069 -2.091 11.057 1.00 93.62 96 PHE A C 1
ATOM 747 O O . PHE A 1 96 ? 3.898 -2.430 11.203 1.00 93.62 96 PHE A O 1
ATOM 754 N N . THR A 1 97 ? 5.749 -1.376 11.948 1.00 94.00 97 THR A N 1
ATOM 755 C CA . THR A 1 97 ? 5.154 -0.767 13.142 1.00 94.00 97 THR A CA 1
ATOM 756 C C . THR A 1 97 ? 5.422 0.730 13.095 1.00 94.00 97 THR A C 1
ATOM 758 O O . THR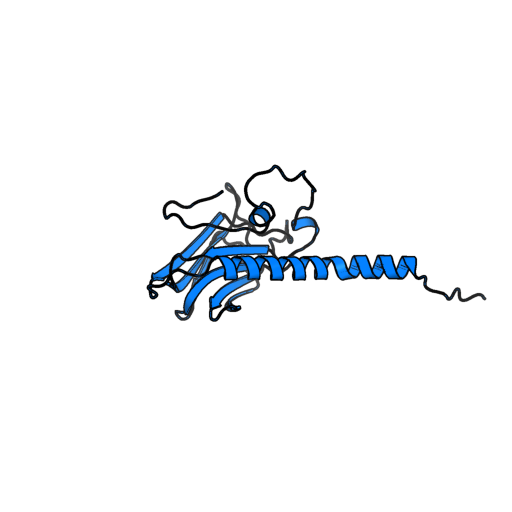 A 1 97 ? 6.554 1.150 12.849 1.00 94.00 97 THR A O 1
ATOM 761 N N . PHE A 1 98 ? 4.397 1.544 13.318 1.00 94.81 98 PHE A N 1
ATOM 762 C CA . PHE A 1 98 ? 4.472 3.000 13.201 1.00 94.81 98 PHE A CA 1
ATOM 763 C C . PHE A 1 98 ? 3.530 3.686 14.197 1.00 94.81 98 PHE A C 1
ATOM 765 O O . PHE A 1 98 ? 2.785 3.039 14.927 1.00 94.81 98 PHE A O 1
ATOM 772 N N . LYS A 1 99 ? 3.577 5.023 14.271 1.00 94.75 99 LYS A N 1
ATOM 773 C CA . LYS A 1 99 ? 2.641 5.775 15.122 1.00 94.75 99 LYS A CA 1
ATOM 774 C C . LYS A 1 99 ? 1.203 5.544 14.635 1.00 94.75 99 LYS A C 1
ATOM 776 O O . LYS A 1 99 ? 0.989 5.713 13.436 1.00 94.75 99 LYS A O 1
ATOM 781 N N . PRO A 1 100 ? 0.233 5.253 15.523 1.00 95.31 100 PRO A N 1
ATOM 782 C CA . PRO A 1 100 ? -1.144 4.998 15.119 1.00 95.31 100 PRO A CA 1
ATOM 783 C C . PRO A 1 100 ? -1.712 6.102 14.219 1.00 95.31 100 PRO A C 1
ATOM 785 O O . PRO A 1 100 ? -1.634 7.289 14.550 1.00 95.31 100 PRO A O 1
ATOM 788 N N . VAL A 1 101 ? -2.304 5.715 13.089 1.00 95.88 101 VAL A N 1
ATOM 789 C CA . VAL A 1 101 ? -2.904 6.628 12.106 1.00 95.88 101 VAL A CA 1
ATOM 790 C C . VAL A 1 101 ? -4.342 6.231 11.803 1.00 95.88 101 VAL A C 1
ATOM 792 O O . VAL A 1 101 ? -4.629 5.071 11.530 1.00 95.88 101 VAL A O 1
ATOM 795 N N . ALA A 1 102 ? -5.247 7.211 11.837 1.00 95.94 102 ALA A N 1
ATOM 796 C CA . ALA A 1 102 ? -6.629 7.036 11.398 1.00 95.94 102 ALA A CA 1
ATOM 797 C C . ALA A 1 102 ? -6.701 7.107 9.866 1.00 95.94 102 ALA A C 1
ATOM 799 O O . ALA A 1 102 ? -6.256 8.094 9.271 1.00 95.94 102 ALA A O 1
ATOM 800 N N . VAL A 1 103 ? -7.222 6.053 9.241 1.00 95.88 103 VAL A N 1
ATOM 801 C CA . VAL A 1 103 ? -7.245 5.863 7.785 1.00 95.88 103 VAL A CA 1
ATOM 802 C C . VAL A 1 103 ? -8.509 5.120 7.344 1.00 95.88 103 VAL A C 1
ATOM 804 O O . VAL A 1 103 ? -9.047 4.298 8.085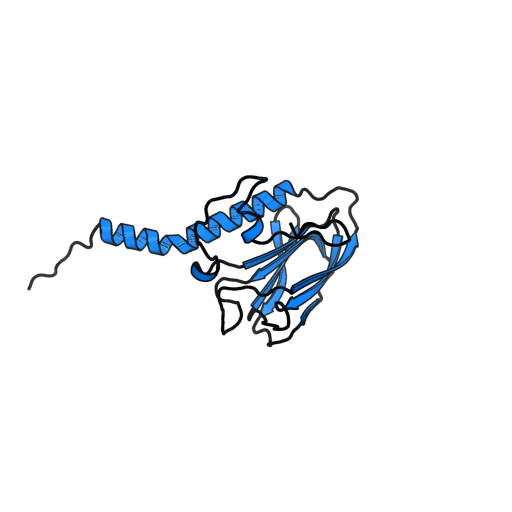 1.00 95.88 103 VAL A O 1
ATOM 807 N N . GLY A 1 104 ? -8.970 5.390 6.120 1.00 91.81 104 GLY A N 1
ATOM 808 C CA . GLY A 1 104 ? -10.064 4.631 5.491 1.00 91.81 104 GLY A CA 1
ATOM 809 C C . GLY A 1 104 ? -9.585 3.394 4.722 1.00 91.81 104 GLY A C 1
ATOM 810 O O . GLY A 1 104 ? -10.329 2.437 4.536 1.00 91.81 104 GLY A O 1
ATOM 811 N N . ALA A 1 105 ? -8.319 3.386 4.310 1.00 92.50 105 ALA A N 1
ATOM 812 C CA . ALA A 1 105 ? -7.684 2.267 3.628 1.00 92.50 105 ALA A CA 1
ATOM 813 C C . ALA A 1 105 ? -6.170 2.278 3.852 1.00 92.50 105 ALA A C 1
ATOM 815 O O . ALA A 1 105 ? -5.578 3.331 4.108 1.00 92.50 105 ALA A O 1
ATOM 816 N N . ILE A 1 106 ? -5.548 1.112 3.706 1.00 94.31 106 ILE A N 1
ATOM 817 C CA . ILE A 1 106 ? -4.095 0.930 3.669 1.00 94.31 106 ILE A CA 1
ATOM 818 C C . ILE A 1 106 ? -3.733 0.234 2.367 1.00 94.31 106 ILE A C 1
ATOM 820 O O . ILE A 1 106 ? -4.382 -0.733 1.977 1.00 94.31 106 ILE A O 1
ATOM 824 N N . ARG A 1 107 ? -2.667 0.691 1.713 1.00 94.38 107 ARG A N 1
ATOM 825 C CA . ARG A 1 107 ? -2.065 -0.015 0.586 1.00 94.38 107 ARG A CA 1
ATOM 826 C C . ARG A 1 107 ? -0.583 -0.253 0.797 1.00 94.38 107 ARG A C 1
ATOM 828 O O . ARG A 1 107 ? 0.115 0.575 1.384 1.00 94.38 107 ARG A O 1
ATOM 835 N N . ILE A 1 108 ? -0.117 -1.364 0.248 1.00 93.12 108 ILE A N 1
ATOM 836 C CA . ILE A 1 108 ? 1.284 -1.565 -0.084 1.00 93.12 108 ILE A CA 1
ATOM 837 C C . ILE A 1 108 ? 1.532 -1.021 -1.490 1.00 93.12 108 ILE A C 1
ATOM 839 O O . ILE A 1 108 ? 0.750 -1.271 -2.405 1.00 93.12 108 ILE A O 1
ATOM 843 N N . TRP A 1 109 ? 2.625 -0.288 -1.652 1.00 92.81 109 TRP A N 1
ATOM 844 C CA . TRP A 1 109 ? 3.099 0.261 -2.913 1.00 92.81 109 TRP A CA 1
ATOM 845 C C . TRP A 1 109 ? 4.517 -0.231 -3.194 1.00 92.81 109 TRP A C 1
ATOM 847 O O . TRP A 1 109 ? 5.412 -0.062 -2.367 1.00 92.81 109 TRP A O 1
ATOM 857 N N . GLN A 1 110 ? 4.730 -0.825 -4.361 1.00 90.56 110 GLN A N 1
ATOM 858 C CA . GLN A 1 110 ? 6.031 -1.229 -4.879 1.00 90.56 110 GLN A CA 1
ATOM 859 C C . GLN A 1 110 ? 6.281 -0.463 -6.168 1.00 90.56 110 GLN A C 1
ATOM 861 O O . GLN A 1 110 ? 5.510 -0.569 -7.122 1.00 90.56 110 GLN A O 1
ATOM 866 N N . ASP A 1 111 ? 7.382 0.273 -6.215 1.00 90.00 111 ASP A N 1
ATOM 867 C CA . ASP A 1 111 ? 7.769 0.974 -7.429 1.00 90.00 111 ASP A CA 1
ATOM 868 C C . ASP A 1 111 ? 8.111 0.005 -8.567 1.00 90.00 111 ASP A C 1
ATOM 870 O O . ASP A 1 111 ? 8.421 -1.176 -8.370 1.00 90.00 111 ASP A O 1
ATOM 874 N N . ALA A 1 112 ? 8.052 0.531 -9.786 1.00 87.12 112 ALA A N 1
ATOM 875 C CA . ALA A 1 112 ? 8.487 -0.159 -10.987 1.00 87.12 112 ALA A CA 1
ATOM 876 C C . ALA A 1 112 ? 9.872 -0.801 -10.793 1.00 87.12 112 ALA A C 1
ATOM 878 O O . ALA A 1 112 ? 10.828 -0.138 -10.397 1.00 87.12 112 ALA A O 1
ATOM 879 N N . GLY A 1 113 ? 9.988 -2.103 -11.061 1.00 85.88 113 GLY A N 1
ATOM 880 C CA . GLY A 1 113 ? 11.263 -2.815 -10.957 1.00 85.88 113 GLY A CA 1
ATOM 881 C C . GLY A 1 113 ? 11.699 -3.176 -9.530 1.00 85.88 113 GLY A C 1
ATOM 882 O O . GLY A 1 113 ? 12.689 -3.886 -9.374 1.00 85.88 113 GLY A O 1
ATOM 883 N N . CYS A 1 114 ? 10.980 -2.766 -8.483 1.00 87.25 114 CYS A N 1
ATOM 884 C CA . CYS A 1 114 ? 11.342 -3.048 -7.086 1.00 87.25 114 CYS A CA 1
ATOM 885 C C . CYS A 1 114 ? 10.866 -4.413 -6.570 1.00 87.25 114 CYS A C 1
ATOM 887 O O . CYS A 1 114 ? 10.968 -4.701 -5.377 1.00 87.25 114 CYS A O 1
ATOM 889 N N . GLY A 1 115 ? 10.375 -5.276 -7.456 1.00 85.19 115 GLY A N 1
ATOM 890 C CA . GLY A 1 115 ? 10.088 -6.668 -7.144 1.00 85.19 115 GLY A CA 1
ATOM 891 C C . GLY A 1 115 ? 11.355 -7.481 -6.857 1.00 85.19 115 GLY A C 1
ATOM 892 O O . GLY A 1 115 ? 12.472 -6.943 -6.857 1.00 85.19 115 GLY A O 1
ATOM 893 N N . PRO A 1 116 ? 11.192 -8.790 -6.628 1.00 82.12 116 PRO A N 1
ATOM 894 C CA . PRO A 1 116 ? 12.303 -9.712 -6.450 1.00 82.12 116 PRO A CA 1
ATOM 895 C C . PRO A 1 116 ? 13.322 -9.676 -7.586 1.00 82.12 116 PRO A C 1
ATOM 897 O O . PRO A 1 116 ? 12.954 -9.454 -8.734 1.00 82.12 116 PRO A O 1
ATOM 900 N N . GLU A 1 117 ? 14.582 -9.997 -7.296 1.00 83.75 117 GLU A N 1
ATOM 901 C CA . GLU A 1 117 ? 15.664 -9.961 -8.293 1.00 83.75 117 GLU A CA 1
ATOM 902 C C . GLU A 1 117 ? 15.371 -10.811 -9.541 1.00 83.75 117 GLU A C 1
ATOM 904 O O . GLU A 1 117 ? 15.592 -10.359 -10.661 1.00 83.75 117 GLU A O 1
ATOM 909 N N . ALA A 1 118 ? 14.795 -12.004 -9.364 1.00 81.75 118 ALA A N 1
ATOM 910 C CA . ALA A 1 118 ? 14.441 -12.885 -10.477 1.00 81.75 118 ALA A CA 1
ATOM 911 C C . ALA A 1 118 ? 13.271 -12.361 -11.335 1.00 81.75 118 ALA A C 1
ATOM 913 O O . ALA A 1 118 ? 13.139 -12.740 -12.496 1.00 81.75 118 ALA A O 1
ATOM 914 N N . VAL A 1 119 ? 12.398 -11.521 -10.766 1.00 81.44 119 VAL A N 1
ATOM 915 C CA . VAL A 1 119 ? 11.163 -11.017 -11.394 1.00 81.44 119 VAL A CA 1
ATOM 916 C C . VAL A 1 119 ? 10.866 -9.576 -10.935 1.00 81.44 119 VAL A C 1
ATOM 918 O O . VAL A 1 119 ? 9.864 -9.327 -10.259 1.00 81.44 119 VAL A O 1
ATOM 921 N N . PRO A 1 120 ? 11.708 -8.594 -11.309 1.00 83.94 120 PRO A N 1
ATOM 922 C CA . PRO A 1 120 ? 11.681 -7.247 -10.727 1.00 83.94 120 PRO A CA 1
ATOM 923 C C . PRO A 1 120 ? 10.386 -6.476 -11.020 1.00 83.94 120 PRO A C 1
ATOM 925 O O . PRO A 1 120 ? 10.009 -5.582 -10.268 1.00 83.94 120 PRO A O 1
ATOM 928 N N . GLY A 1 121 ? 9.665 -6.833 -12.085 1.00 80.88 121 GLY A N 1
ATOM 929 C CA . GLY A 1 121 ? 8.385 -6.219 -12.448 1.00 80.88 121 GLY A CA 1
ATOM 930 C C . GLY A 1 121 ? 7.167 -6.727 -11.670 1.00 80.88 121 GLY A C 1
ATOM 931 O O . GLY A 1 121 ? 6.061 -6.283 -11.954 1.00 80.88 121 GLY A O 1
ATOM 932 N N . ARG A 1 122 ? 7.315 -7.675 -10.731 1.00 82.38 122 ARG A N 1
ATOM 933 C CA . ARG A 1 122 ? 6.174 -8.321 -10.054 1.00 82.38 122 ARG A CA 1
ATOM 934 C C . ARG A 1 122 ? 6.184 -8.091 -8.546 1.00 82.38 122 ARG A C 1
ATOM 936 O O . ARG A 1 122 ? 7.243 -8.064 -7.928 1.00 82.38 122 ARG A O 1
ATOM 943 N N . MET A 1 123 ? 4.995 -7.973 -7.958 1.00 85.06 123 MET A N 1
ATOM 944 C CA . MET A 1 123 ? 4.778 -8.050 -6.509 1.00 85.06 123 MET A CA 1
ATOM 945 C C . MET A 1 123 ? 4.201 -9.428 -6.176 1.00 85.06 123 MET A C 1
ATOM 947 O O . MET A 1 123 ? 3.212 -9.846 -6.776 1.00 85.06 123 MET A O 1
ATOM 951 N N . TRP A 1 124 ? 4.823 -10.143 -5.238 1.00 86.50 124 TRP A N 1
ATOM 952 C CA . TRP A 1 124 ? 4.402 -11.484 -4.821 1.00 86.50 124 TRP A CA 1
ATOM 953 C C . TRP A 1 124 ? 3.805 -11.427 -3.423 1.00 86.50 124 TRP A C 1
ATOM 955 O O . TRP A 1 124 ? 4.495 -11.633 -2.430 1.00 86.50 124 TRP A O 1
ATOM 965 N N . LEU A 1 125 ? 2.514 -11.135 -3.353 1.00 85.56 125 LEU A N 1
ATOM 966 C CA . LEU A 1 125 ? 1.789 -10.996 -2.099 1.00 85.56 125 LEU A CA 1
ATOM 967 C C . LEU A 1 125 ? 0.914 -12.229 -1.858 1.00 85.56 125 LEU A C 1
ATOM 969 O O . LEU A 1 125 ? 0.051 -12.534 -2.681 1.00 85.56 125 LEU A O 1
ATOM 973 N N . ALA A 1 126 ? 1.128 -12.908 -0.732 1.00 87.31 126 ALA A N 1
ATOM 974 C CA . ALA A 1 126 ? 0.250 -13.978 -0.271 1.00 87.31 126 ALA A CA 1
ATOM 975 C C . ALA A 1 126 ? -0.894 -13.403 0.568 1.00 87.31 126 ALA A C 1
ATOM 977 O O . ALA A 1 126 ? -2.057 -13.710 0.321 1.00 87.31 126 ALA A O 1
ATOM 978 N N . GLU A 1 127 ? -0.554 -12.551 1.536 1.00 86.38 127 GLU A N 1
ATOM 979 C CA . GLU A 1 127 ? -1.506 -11.978 2.482 1.00 86.38 127 GLU A CA 1
ATOM 980 C C . GLU A 1 127 ? -1.018 -10.622 3.002 1.00 86.38 127 GLU A C 1
ATOM 982 O O . GLU A 1 127 ? 0.187 -10.364 3.094 1.00 86.38 127 GLU A O 1
ATOM 987 N N . LEU A 1 128 ? -1.973 -9.749 3.322 1.00 87.56 128 LEU A N 1
ATOM 988 C CA . LEU A 1 128 ? -1.743 -8.439 3.916 1.00 87.56 128 LEU A CA 1
ATOM 989 C C . LEU A 1 128 ? -2.624 -8.309 5.157 1.00 87.56 128 LEU A C 1
ATOM 991 O O . LEU A 1 128 ? -3.846 -8.229 5.047 1.00 87.56 128 LEU A O 1
ATOM 995 N N . GLU A 1 129 ? -1.994 -8.260 6.324 1.00 88.44 129 GLU A N 1
ATOM 996 C CA . GLU A 1 129 ? -2.675 -8.099 7.604 1.00 88.44 129 GLU A CA 1
ATOM 997 C C . GLU A 1 129 ? -2.458 -6.686 8.153 1.00 88.44 129 GLU A C 1
ATOM 999 O O . GLU A 1 129 ? -1.397 -6.074 7.995 1.00 88.44 129 GLU A O 1
ATOM 1004 N N . THR A 1 130 ? -3.470 -6.170 8.843 1.00 89.94 130 THR A N 1
ATOM 1005 C CA . THR A 1 130 ? -3.424 -4.868 9.515 1.00 89.94 130 THR A CA 1
ATOM 1006 C C . THR A 1 130 ? -3.954 -5.020 10.933 1.00 89.94 130 THR A C 1
ATOM 1008 O O . THR A 1 130 ? -5.040 -5.577 11.108 1.00 89.94 130 THR A O 1
ATOM 1011 N N . GLU A 1 131 ? -3.247 -4.482 11.925 1.00 89.94 131 GLU A N 1
ATOM 1012 C CA . GLU A 1 131 ? -3.731 -4.435 13.309 1.00 89.94 131 GLU A CA 1
ATOM 1013 C C . GLU A 1 131 ? -4.116 -3.006 13.708 1.00 89.94 131 GLU A C 1
ATOM 1015 O O . GLU A 1 131 ? -3.463 -2.029 13.329 1.00 89.94 131 GLU A O 1
ATOM 1020 N N . GLY A 1 132 ? -5.204 -2.895 14.468 1.00 90.25 132 GLY A N 1
ATOM 1021 C CA . GLY A 1 132 ? -5.749 -1.626 14.926 1.00 90.25 132 GLY A CA 1
ATOM 1022 C C . GLY A 1 132 ? -7.202 -1.741 15.376 1.00 90.25 132 GLY A C 1
ATOM 1023 O O . GLY A 1 132 ? -7.724 -2.838 15.581 1.00 90.25 132 GLY A O 1
ATOM 1024 N N . GLU A 1 133 ? -7.866 -0.596 15.507 1.00 89.88 133 GLU A N 1
ATOM 1025 C CA . GLU A 1 133 ? -9.247 -0.486 15.990 1.00 89.88 133 GLU A CA 1
ATOM 1026 C C . GLU A 1 133 ? -10.096 0.407 15.075 1.00 89.88 133 GLU A C 1
ATOM 1028 O O . GLU A 1 133 ? -9.594 1.364 14.486 1.00 89.88 133 GLU A O 1
ATOM 1033 N N . PHE A 1 134 ? -11.396 0.130 14.958 1.00 92.44 134 PHE A N 1
ATOM 1034 C CA . PHE A 1 134 ? -12.321 1.055 14.296 1.00 92.44 134 PHE A CA 1
ATOM 1035 C C . PHE A 1 134 ? -12.583 2.261 15.199 1.00 92.44 134 PHE A C 1
ATOM 1037 O O . PHE A 1 134 ? -12.887 2.098 16.377 1.00 92.44 134 PHE A O 1
ATOM 1044 N N . VAL A 1 135 ? -12.470 3.465 14.640 1.00 91.75 135 VAL A N 1
ATOM 1045 C CA . VAL A 1 135 ? -12.612 4.738 15.372 1.00 91.75 135 VAL A CA 1
ATOM 1046 C C . VAL A 1 135 ? -13.629 5.691 14.750 1.00 91.75 135 VAL A C 1
ATOM 1048 O O . VAL A 1 135 ? -13.919 6.726 15.34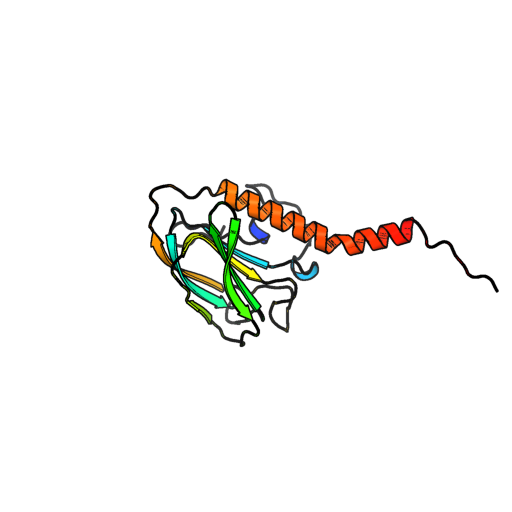1 1.00 91.75 135 VAL A O 1
ATOM 1051 N N . GLY A 1 136 ? -14.125 5.381 13.551 1.00 85.06 136 GLY A N 1
ATOM 1052 C CA . GLY A 1 136 ? -15.187 6.131 12.889 1.00 85.06 136 GLY A CA 1
ATOM 1053 C C . GLY A 1 136 ? -16.500 5.358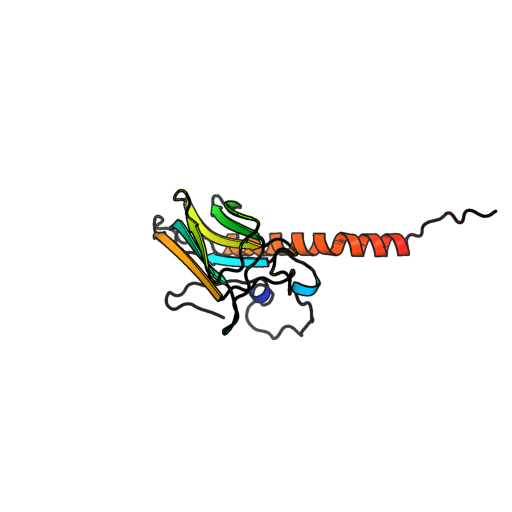 12.871 1.00 85.06 136 GLY A C 1
ATOM 1054 O O . GLY A 1 136 ? -16.502 4.126 12.832 1.00 85.06 136 GLY A O 1
ATOM 1055 N N . ASP A 1 137 ? -17.598 6.105 12.846 1.00 85.75 137 ASP A N 1
ATOM 1056 C CA . ASP A 1 137 ? -18.953 5.560 12.721 1.00 85.75 137 ASP A CA 1
ATOM 1057 C C . ASP A 1 137 ? -19.485 5.624 11.285 1.00 85.75 137 ASP A C 1
ATOM 1059 O O . ASP A 1 137 ? -20.383 4.864 10.935 1.00 85.75 137 ASP A O 1
ATOM 1063 N N . GLU A 1 138 ? -18.902 6.490 10.453 1.00 88.62 138 GLU A N 1
ATOM 1064 C CA . GLU A 1 138 ? -19.248 6.640 9.041 1.00 88.62 138 GLU A CA 1
ATOM 1065 C C . GLU A 1 138 ? -18.528 5.611 8.170 1.00 88.62 138 GLU A C 1
ATOM 1067 O O . GLU A 1 138 ? -17.353 5.281 8.396 1.00 88.62 138 GLU A O 1
ATOM 1072 N N . ASP A 1 139 ? -19.246 5.146 7.149 1.00 90.12 139 ASP A N 1
ATOM 1073 C CA . ASP A 1 139 ? -18.691 4.274 6.127 1.00 90.12 139 ASP A CA 1
ATOM 1074 C C . ASP A 1 139 ? -17.632 5.017 5.308 1.00 90.12 139 ASP A C 1
ATOM 1076 O O . ASP A 1 139 ? -17.773 6.193 4.960 1.00 90.12 139 ASP A O 1
ATOM 1080 N N . VAL A 1 140 ? -16.546 4.318 4.991 1.00 87.62 140 VAL A N 1
ATOM 1081 C CA . VAL A 1 140 ? -15.506 4.853 4.113 1.00 87.62 140 VAL A CA 1
ATOM 1082 C C . VAL A 1 140 ? -16.063 4.975 2.697 1.00 87.62 140 VAL A C 1
ATOM 1084 O O . VAL A 1 140 ? -16.598 4.014 2.144 1.00 87.62 140 VAL A O 1
ATOM 1087 N N . ASP A 1 141 ? -15.873 6.141 2.079 1.00 90.12 141 ASP A N 1
ATOM 1088 C CA . ASP A 1 141 ? -16.225 6.361 0.678 1.00 90.12 141 ASP A CA 1
ATOM 1089 C C . ASP A 1 141 ? -15.301 5.561 -0.254 1.00 90.12 141 ASP A C 1
ATOM 1091 O O . ASP A 1 141 ? -14.230 6.007 -0.684 1.00 90.12 141 ASP A O 1
ATOM 1095 N N . PHE A 1 142 ? -15.739 4.342 -0.556 1.00 86.50 142 PHE A N 1
ATOM 1096 C CA . PHE A 1 142 ? -15.056 3.431 -1.459 1.00 86.50 142 PHE A CA 1
ATOM 1097 C C . PHE A 1 142 ? -14.944 3.989 -2.886 1.00 86.50 142 PHE A C 1
ATOM 1099 O O . PHE A 1 142 ? -13.944 3.732 -3.558 1.00 86.50 142 PHE A O 1
ATOM 1106 N N . ALA A 1 143 ? -15.932 4.764 -3.350 1.00 86.12 143 ALA A N 1
ATOM 1107 C CA . ALA A 1 143 ? -15.940 5.282 -4.714 1.00 86.12 143 ALA A CA 1
ATOM 1108 C C . ALA A 1 143 ? -14.785 6.263 -4.923 1.00 86.12 143 ALA A C 1
ATOM 1110 O O . ALA A 1 143 ? -14.001 6.090 -5.852 1.00 86.12 143 ALA A O 1
ATOM 1111 N N . THR A 1 144 ? -14.592 7.205 -3.997 1.00 89.38 144 THR A N 1
ATOM 1112 C CA . THR A 1 144 ? -13.470 8.152 -4.080 1.00 89.38 144 THR A CA 1
ATOM 1113 C C . THR A 1 144 ? -12.109 7.439 -4.039 1.00 89.38 144 THR A C 1
ATOM 1115 O O . THR A 1 144 ? -11.182 7.822 -4.756 1.00 89.38 144 THR A O 1
ATOM 1118 N N . ILE A 1 145 ? -11.970 6.377 -3.236 1.00 86.38 145 ILE A N 1
ATOM 1119 C CA . ILE A 1 145 ? -10.731 5.581 -3.183 1.00 86.38 145 ILE A CA 1
ATOM 1120 C C . ILE A 1 145 ? -10.474 4.886 -4.523 1.00 86.38 145 ILE A C 1
ATOM 1122 O O . ILE A 1 145 ? -9.358 4.959 -5.041 1.00 86.38 145 ILE A O 1
ATOM 1126 N N . ARG A 1 146 ? -11.489 4.223 -5.087 1.00 85.94 146 ARG A N 1
ATOM 1127 C CA . ARG A 1 146 ? -11.395 3.549 -6.387 1.00 85.94 146 ARG A CA 1
ATOM 1128 C C . ARG A 1 146 ? -11.021 4.537 -7.489 1.00 85.94 146 ARG A C 1
ATOM 1130 O O . ARG A 1 146 ? -10.047 4.298 -8.195 1.00 85.94 146 ARG A O 1
ATOM 1137 N N . ASP A 1 147 ? -11.733 5.655 -7.585 1.00 85.12 147 ASP A N 1
ATOM 1138 C CA . ASP A 1 147 ? -11.506 6.665 -8.619 1.00 85.12 147 ASP A CA 1
ATOM 1139 C C . ASP A 1 147 ? -10.082 7.252 -8.508 1.00 85.12 147 ASP A C 1
ATOM 1141 O O . ASP A 1 147 ? -9.411 7.490 -9.514 1.00 85.12 147 ASP A O 1
ATOM 1145 N N . SER A 1 148 ? -9.555 7.404 -7.283 1.00 90.06 148 SER A N 1
ATOM 1146 C CA . SER A 1 148 ? -8.156 7.794 -7.070 1.00 90.06 148 SER A CA 1
ATOM 1147 C C . SER A 1 148 ? -7.155 6.740 -7.552 1.00 90.06 148 SER A C 1
ATOM 1149 O O . SER A 1 148 ? -6.084 7.121 -8.027 1.00 90.06 148 SER A O 1
ATOM 1151 N N . LEU A 1 149 ? -7.445 5.447 -7.386 1.00 86.25 149 LEU A N 1
ATOM 1152 C CA . LEU A 1 149 ? -6.571 4.362 -7.848 1.00 86.25 149 LEU A CA 1
ATOM 1153 C C . LEU A 1 149 ? -6.568 4.263 -9.375 1.00 86.25 149 LEU A C 1
ATOM 1155 O O . LEU A 1 149 ? -5.504 4.098 -9.966 1.00 86.25 149 LEU A O 1
ATOM 1159 N N . GLU A 1 150 ? -7.737 4.389 -10.004 1.00 82.19 150 GLU A N 1
ATOM 1160 C CA . GLU A 1 150 ? -7.883 4.393 -11.463 1.00 82.19 150 GLU A CA 1
ATOM 1161 C C . GLU A 1 150 ? -7.115 5.562 -12.085 1.00 82.19 150 GLU A C 1
ATOM 1163 O O . GLU A 1 150 ? -6.296 5.360 -12.984 1.00 82.19 150 GLU A O 1
ATOM 1168 N N . LEU A 1 151 ? -7.288 6.770 -11.540 1.00 85.12 151 LEU A N 1
ATOM 1169 C CA . LEU A 1 151 ? -6.574 7.955 -12.005 1.00 85.12 151 LEU A CA 1
ATOM 1170 C C . LEU A 1 151 ? -5.050 7.802 -11.883 1.00 85.12 151 LEU A C 1
ATOM 1172 O O . LEU A 1 151 ? -4.317 8.143 -12.813 1.00 85.12 151 LEU A O 1
ATOM 1176 N N . GLU A 1 152 ? -4.558 7.295 -10.750 1.00 87.38 152 GLU A N 1
ATOM 1177 C CA . GLU A 1 152 ? -3.121 7.090 -10.536 1.00 87.38 152 GLU A CA 1
ATOM 1178 C C . GLU A 1 152 ? -2.564 5.991 -11.455 1.00 87.38 152 GLU A C 1
ATOM 1180 O O . GLU A 1 152 ? -1.462 6.125 -11.992 1.00 87.38 152 GLU A O 1
ATOM 1185 N N . TRP A 1 153 ? -3.327 4.921 -11.698 1.00 83.81 153 TRP A N 1
ATOM 1186 C CA . TRP A 1 153 ? -2.946 3.878 -12.648 1.00 83.81 153 TRP A CA 1
ATOM 1187 C C . TRP A 1 153 ? -2.851 4.421 -14.077 1.00 83.81 153 TRP A C 1
ATOM 1189 O O . TRP A 1 153 ? -1.830 4.212 -14.733 1.00 83.81 153 TRP A O 1
ATOM 1199 N N . GLU A 1 154 ? -3.848 5.180 -14.540 1.00 81.44 154 GLU A N 1
ATOM 1200 C CA . GLU A 1 154 ? -3.814 5.801 -15.868 1.00 81.44 154 GLU A CA 1
ATOM 1201 C C . GLU A 1 154 ? -2.615 6.736 -16.035 1.00 81.44 154 GLU A C 1
ATOM 1203 O O . GLU A 1 154 ? -1.970 6.742 -17.085 1.00 81.44 154 GLU A O 1
ATOM 1208 N N . GLN A 1 155 ? -2.300 7.529 -15.009 1.00 85.06 155 GLN A N 1
ATOM 1209 C CA . GLN A 1 155 ? -1.141 8.419 -15.024 1.00 85.06 155 GLN A CA 1
ATOM 1210 C C . GLN A 1 155 ? 0.166 7.631 -15.144 1.00 85.06 155 GLN A C 1
ATOM 1212 O O . GLN A 1 155 ? 0.996 7.961 -15.993 1.00 85.06 155 GLN A O 1
ATOM 1217 N N . ASN A 1 156 ? 0.328 6.562 -14.360 1.00 82.94 156 ASN A N 1
ATOM 1218 C CA . ASN A 1 156 ? 1.508 5.698 -14.422 1.00 82.94 156 ASN A CA 1
ATOM 1219 C C . ASN A 1 156 ? 1.634 4.987 -15.774 1.00 82.94 156 ASN A C 1
ATOM 1221 O O . ASN A 1 156 ? 2.728 4.923 -16.334 1.00 82.94 156 ASN A O 1
ATOM 1225 N N . TYR A 1 157 ? 0.521 4.511 -16.332 1.00 79.50 157 TYR A N 1
ATOM 1226 C CA . TYR A 1 157 ? 0.481 3.889 -17.653 1.00 79.50 157 TYR A CA 1
ATOM 1227 C C . TYR A 1 157 ? 0.844 4.877 -18.771 1.00 79.50 157 TYR A C 1
ATOM 1229 O O . TYR A 1 157 ? 1.648 4.580 -19.654 1.00 79.50 157 TYR A O 1
ATOM 1237 N N . ARG A 1 158 ? 0.304 6.101 -18.731 1.00 81.81 158 ARG A N 1
ATOM 1238 C CA . ARG A 1 158 ? 0.677 7.152 -19.692 1.00 81.81 158 ARG A CA 1
ATOM 1239 C C . ARG A 1 158 ? 2.154 7.516 -19.569 1.00 81.81 158 ARG A C 1
ATOM 1241 O O . ARG A 1 158 ? 2.823 7.658 -20.591 1.00 81.81 158 ARG A O 1
ATOM 1248 N N . ALA A 1 159 ? 2.665 7.634 -18.344 1.00 80.69 159 ALA A N 1
ATOM 1249 C CA . ALA A 1 159 ? 4.064 7.948 -18.086 1.00 80.69 159 ALA A CA 1
ATOM 1250 C C . ALA A 1 159 ? 5.010 6.847 -18.593 1.00 80.69 159 ALA A C 1
ATOM 1252 O O . ALA A 1 159 ? 6.003 7.166 -19.245 1.00 80.69 159 ALA A O 1
ATOM 1253 N N . SER A 1 160 ? 4.689 5.564 -18.381 1.00 75.69 160 SER A N 1
ATOM 1254 C CA . SER A 1 160 ? 5.519 4.452 -18.871 1.00 75.69 160 SER A CA 1
ATOM 1255 C C . SER A 1 160 ? 5.577 4.391 -20.402 1.00 75.69 160 SER A C 1
ATOM 1257 O O . SER A 1 160 ? 6.596 4.004 -20.976 1.00 75.69 160 SER A O 1
ATOM 1259 N N . ARG A 1 161 ? 4.510 4.830 -21.085 1.00 75.12 161 ARG A N 1
ATOM 1260 C CA . ARG A 1 161 ? 4.430 4.856 -22.553 1.00 75.12 161 ARG A CA 1
ATOM 1261 C C . ARG A 1 161 ? 4.919 6.149 -23.195 1.00 75.12 161 ARG A C 1
ATOM 1263 O O . ARG A 1 161 ? 5.153 6.147 -24.404 1.00 75.12 161 ARG A O 1
ATOM 1270 N N . ALA A 1 162 ? 5.102 7.231 -22.440 1.00 72.62 162 ALA A N 1
ATOM 1271 C CA . ALA A 1 162 ? 5.570 8.508 -22.981 1.00 72.62 162 ALA A CA 1
ATOM 1272 C C . ALA A 1 162 ? 6.884 8.380 -23.786 1.00 72.62 162 ALA A C 1
ATOM 1274 O O . ALA A 1 162 ? 6.902 8.857 -24.920 1.00 72.62 162 ALA A O 1
ATOM 1275 N N . PRO A 1 163 ? 7.917 7.634 -23.335 1.00 68.00 163 PRO A N 1
ATOM 1276 C CA . PRO A 1 163 ? 9.149 7.452 -24.111 1.00 68.00 163 PRO A CA 1
ATOM 1277 C C . PRO A 1 163 ? 8.947 6.691 -25.429 1.00 68.00 163 PRO A C 1
ATOM 1279 O O . PRO A 1 163 ? 9.652 6.933 -26.408 1.00 68.00 163 PRO A O 1
ATOM 1282 N N . ILE A 1 164 ? 7.987 5.758 -25.483 1.00 62.28 164 ILE A N 1
ATOM 1283 C CA . ILE A 1 164 ? 7.638 5.040 -26.720 1.00 62.28 164 ILE A CA 1
ATOM 1284 C C . ILE A 1 164 ? 6.966 6.011 -27.687 1.00 62.28 164 ILE A C 1
ATOM 1286 O O . ILE A 1 164 ? 7.343 6.074 -28.854 1.00 62.28 164 ILE A O 1
ATOM 1290 N N . THR A 1 165 ? 6.006 6.791 -27.193 1.00 60.81 165 THR A N 1
ATOM 1291 C CA . THR A 1 165 ? 5.306 7.810 -27.978 1.00 60.81 165 THR A CA 1
ATOM 1292 C C . THR A 1 165 ? 6.284 8.856 -28.509 1.00 60.81 165 THR A C 1
ATOM 1294 O O . THR A 1 165 ? 6.268 9.139 -29.700 1.00 60.81 165 THR A O 1
ATOM 1297 N N . GLU A 1 166 ? 7.199 9.363 -27.680 1.00 61.97 166 GLU A N 1
ATOM 1298 C CA . GLU A 1 166 ? 8.254 10.296 -28.091 1.00 61.97 166 GLU A CA 1
ATOM 1299 C C . GLU A 1 166 ? 9.184 9.697 -29.145 1.00 61.97 166 GLU A C 1
ATOM 1301 O O . GLU A 1 166 ? 9.471 10.358 -30.138 1.00 61.97 166 GLU A O 1
ATOM 1306 N N . ARG A 1 167 ? 9.613 8.437 -28.993 1.00 55.56 167 ARG A N 1
ATOM 1307 C CA . ARG A 1 167 ? 10.433 7.749 -30.003 1.00 55.56 167 ARG A CA 1
ATOM 1308 C C . ARG A 1 167 ? 9.696 7.578 -31.324 1.00 55.56 167 ARG A C 1
ATOM 1310 O O . ARG A 1 167 ? 10.277 7.833 -32.373 1.00 55.56 167 ARG A O 1
ATOM 1317 N N . VAL A 1 168 ? 8.432 7.161 -31.289 1.00 57.25 168 VAL A N 1
ATOM 1318 C CA . VAL A 1 168 ? 7.610 7.009 -32.496 1.00 57.25 168 VAL A CA 1
ATOM 1319 C C . VAL A 1 168 ? 7.403 8.367 -33.165 1.00 57.25 168 VAL A C 1
ATOM 1321 O O . VAL A 1 168 ? 7.603 8.476 -34.370 1.00 57.25 168 VAL A O 1
ATOM 1324 N N . LEU A 1 169 ? 7.096 9.420 -32.403 1.00 58.12 169 LEU A N 1
ATOM 1325 C CA . LEU A 1 169 ? 6.987 10.785 -32.925 1.00 58.12 169 LEU A CA 1
ATOM 1326 C C . LEU A 1 169 ? 8.328 11.279 -33.492 1.00 58.12 169 LEU A C 1
ATOM 1328 O O . LEU A 1 169 ? 8.343 11.827 -34.586 1.00 58.12 169 LEU A O 1
ATOM 1332 N N . ALA A 1 170 ? 9.457 11.034 -32.827 1.00 62.12 170 ALA A N 1
ATOM 1333 C CA . ALA A 1 170 ? 10.785 11.393 -33.326 1.00 62.12 170 ALA A CA 1
ATOM 1334 C C . ALA A 1 170 ? 11.143 10.651 -34.627 1.00 62.12 170 ALA A C 1
ATOM 1336 O O . ALA A 1 170 ? 11.723 11.245 -35.534 1.00 62.12 170 ALA A O 1
ATOM 1337 N N . CYS A 1 171 ? 10.755 9.378 -34.756 1.00 56.28 171 CYS A N 1
ATOM 1338 C CA . CYS A 1 171 ? 10.897 8.613 -35.996 1.00 56.28 171 CYS A CA 1
ATOM 1339 C C . CYS A 1 171 ? 9.957 9.111 -37.106 1.00 56.28 171 CYS A C 1
ATOM 1341 O O . CYS A 1 171 ? 10.362 9.138 -38.264 1.00 56.28 171 CYS A O 1
ATOM 1343 N N . MET A 1 172 ? 8.726 9.516 -36.775 1.00 52.72 172 MET A N 1
ATOM 1344 C CA . MET A 1 172 ? 7.755 10.037 -37.748 1.00 52.72 172 MET A CA 1
ATOM 1345 C C . MET A 1 172 ? 8.085 11.460 -38.215 1.00 52.72 172 MET A C 1
ATOM 1347 O O . MET A 1 172 ? 7.832 11.789 -39.370 1.00 52.72 172 MET A O 1
ATOM 1351 N N . TYR A 1 173 ? 8.650 12.296 -37.340 1.00 65.25 173 TYR A N 1
ATOM 1352 C CA . TYR A 1 173 ? 8.962 13.697 -37.639 1.00 65.25 173 TYR A CA 1
ATOM 1353 C C . TYR A 1 173 ? 10.408 13.951 -38.061 1.00 65.25 173 TYR A C 1
ATOM 1355 O O . TYR A 1 173 ? 10.707 15.079 -38.433 1.00 65.25 173 TYR A O 1
ATOM 1363 N N . GLY A 1 174 ? 11.263 12.924 -38.072 1.00 52.28 174 GLY A N 1
ATOM 1364 C CA . GLY A 1 174 ? 12.531 12.906 -38.797 1.00 52.28 174 GLY A CA 1
ATOM 1365 C C . GLY A 1 174 ? 13.563 13.938 -38.339 1.00 52.28 174 GLY A C 1
ATOM 1366 O O . GLY A 1 174 ? 13.449 15.145 -38.538 1.00 52.28 174 GLY A O 1
ATOM 1367 N N . THR A 1 175 ? 14.678 13.441 -37.823 1.00 48.62 175 THR A N 1
ATOM 1368 C CA . THR A 1 175 ? 15.937 14.179 -37.784 1.00 48.62 175 THR A CA 1
ATOM 1369 C C . THR A 1 175 ? 16.324 14.561 -39.219 1.00 48.62 175 THR A C 1
ATOM 1371 O O . THR A 1 175 ? 16.838 13.739 -39.969 1.00 48.62 175 THR A O 1
ATOM 1374 N N . VAL A 1 176 ? 16.093 15.812 -39.625 1.00 48.38 176 VAL A N 1
ATOM 1375 C CA . VAL A 1 176 ? 16.812 16.397 -40.761 1.00 48.38 176 VAL A CA 1
ATOM 1376 C C . VAL A 1 176 ? 18.126 16.938 -40.222 1.00 48.38 176 VAL A C 1
ATOM 1378 O O . VAL A 1 176 ? 18.160 17.989 -39.584 1.00 48.38 176 VAL A O 1
ATOM 1381 N N . LYS A 1 177 ? 19.197 16.189 -40.474 1.00 40.62 177 LYS A N 1
ATOM 1382 C CA . LYS A 1 177 ? 20.461 16.686 -41.032 1.00 40.62 177 LYS A CA 1
ATOM 1383 C C . LYS A 1 177 ? 21.370 15.484 -41.266 1.00 40.62 177 LYS A C 1
ATOM 1385 O O . LYS A 1 177 ? 22.133 15.086 -40.392 1.00 40.62 177 LYS A O 1
ATOM 1390 N N . GLU A 1 178 ? 21.285 14.930 -42.470 1.00 42.28 178 GLU A N 1
ATOM 1391 C CA . GLU A 1 178 ? 22.456 14.306 -43.075 1.00 42.28 178 GLU A CA 1
ATOM 1392 C C . GLU A 1 178 ? 23.552 15.380 -43.119 1.00 42.28 178 GLU A C 1
ATOM 1394 O O . GLU A 1 178 ? 23.400 16.416 -43.771 1.00 42.28 178 GLU A O 1
ATOM 1399 N N . GLN A 1 179 ? 24.623 15.190 -42.350 1.00 43.06 179 GLN A N 1
ATOM 1400 C CA . GLN A 1 179 ? 25.878 15.879 -42.618 1.00 43.06 179 GLN A CA 1
ATOM 1401 C C . GLN A 1 179 ? 26.502 15.175 -43.823 1.00 43.06 179 GLN A C 1
ATOM 1403 O O . GLN A 1 179 ? 27.091 14.107 -43.681 1.00 43.06 179 GLN A O 1
ATOM 1408 N N . GLY A 1 180 ? 26.272 15.750 -45.004 1.00 43.81 180 GLY A N 1
ATOM 1409 C CA . GLY A 1 180 ? 27.049 15.458 -46.202 1.00 43.81 180 GLY A CA 1
ATOM 1410 C C . GLY A 1 180 ? 28.463 16.030 -46.078 1.00 43.81 180 GLY A C 1
ATOM 1411 O O . GLY A 1 180 ? 28.650 17.064 -45.433 1.00 43.81 180 GLY A O 1
ATOM 1412 N N . GLU A 1 181 ? 29.398 15.285 -46.668 1.00 36.53 181 GLU A N 1
ATOM 1413 C CA . GLU A 1 181 ? 30.853 15.492 -46.769 1.00 36.53 181 GLU A CA 1
ATOM 1414 C C . GLU A 1 181 ? 31.309 16.908 -47.149 1.00 36.53 181 GLU A C 1
ATOM 1416 O O . GLU A 1 181 ? 30.636 17.574 -47.971 1.00 36.53 181 GLU A O 1
#

Sequence (181 aa):
MIRDALGREVFTPLSLGNGIGEPCPQIDGDSAAEQLPQWAIVVFPRTARIDKVIIHWGKAGVHTTSRSCRIQGWRNNHWREVACAEALSSEQTTRFTFKPVAVGAIRIWQDAGCGPEAVPGRMWLAELETEGEFVGDEDVDFATIRDSLELEWEQNYRASRAPITERVLACMYGTVKEQGE

Foldseek 3Di:
DDADPVRWDKDWPVNLVDDPDDDDPDPPPDLLVLLFKTKIKTFDQAWWFFFKKKFFAADDPDGWAFQWKFKWFADPLDTDTFDIDHRDDRDRMDMGGGDTDTGRMMMIIGGRQRTGPVRSSDGGTPDMDIDTGGDGPDTDPPVSVSVVVVVVRVVRSCVSCVVVVVVVVPVVVDDPDDPDD

Radius of gyration: 19.51 Å; chains: 1; bounding box: 50×39×63 Å